Protein AF-A0A9D7DCZ1-F1 (afdb_monomer)

Foldseek 3Di:
DDPPPPVVVVVVVVVVVVPPDQDWAWADPCLVVVLVVVLVVCCVPDDPQFFPDWDDDDQNVPPGGTDRPDDTDTDTDDDPPPPDDDDDD

Sequence (89 aa):
MTDRIDTEAMQQRLLMLMLEPVEMVVYDPAWPALYKAEEEYLWNTLPHDLVLHIEHIGSTDVPGLSAKPIDVQVGGRIRCVCGAKSCHA

Structure (mmCIF, N/CA/C/O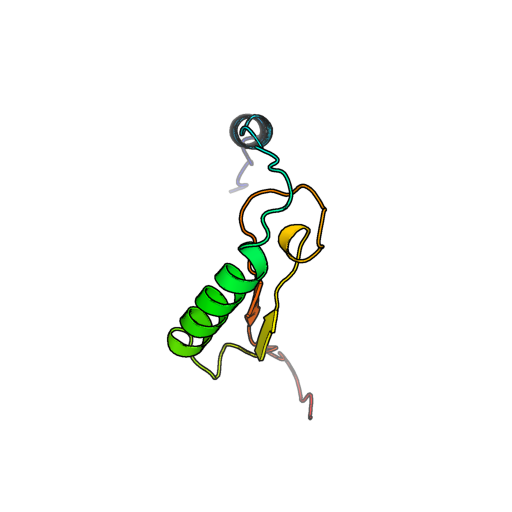 backbone):
data_AF-A0A9D7DCZ1-F1
#
_entry.id   AF-A0A9D7DCZ1-F1
#
loop_
_atom_site.group_PDB
_atom_site.id
_atom_site.type_symbol
_atom_site.label_atom_id
_atom_site.label_alt_id
_atom_site.label_comp_id
_atom_site.label_asym_id
_atom_site.label_entity_id
_atom_site.label_seq_id
_atom_site.pdbx_PDB_ins_code
_atom_site.Cartn_x
_atom_site.Cartn_y
_atom_site.Cartn_z
_atom_site.occupancy
_atom_site.B_iso_or_equiv
_atom_site.auth_seq_id
_atom_site.auth_comp_id
_atom_site.auth_asym_id
_atom_site.auth_atom_id
_atom_site.pdbx_PDB_model_num
ATOM 1 N N . MET A 1 1 ? 32.258 26.359 3.311 1.00 43.56 1 MET A N 1
ATOM 2 C CA . MET A 1 1 ? 30.881 26.883 3.301 1.00 43.56 1 MET A CA 1
ATOM 3 C C . MET A 1 1 ? 30.014 25.838 3.982 1.00 43.56 1 MET A C 1
ATOM 5 O O . MET A 1 1 ? 29.488 24.959 3.319 1.00 43.56 1 MET A O 1
ATOM 9 N N . THR A 1 2 ? 30.035 25.801 5.313 1.00 48.59 2 THR A N 1
ATOM 10 C CA . THR A 1 2 ? 29.235 24.848 6.087 1.00 48.59 2 THR A CA 1
ATOM 11 C C . THR A 1 2 ? 27.787 25.295 6.002 1.00 48.59 2 THR A C 1
ATOM 13 O O . THR A 1 2 ? 27.437 26.351 6.525 1.00 48.59 2 THR A O 1
ATOM 16 N N . ASP A 1 3 ? 26.987 24.509 5.291 1.00 57.97 3 ASP A N 1
ATOM 17 C CA . ASP A 1 3 ? 25.534 24.580 5.311 1.00 57.97 3 ASP A CA 1
ATOM 18 C C . ASP A 1 3 ? 25.095 24.300 6.753 1.00 57.97 3 ASP A C 1
ATOM 20 O O . ASP A 1 3 ? 25.089 23.161 7.226 1.00 57.97 3 ASP A O 1
ATOM 24 N N . ARG A 1 4 ? 24.901 25.372 7.527 1.00 61.47 4 ARG A N 1
ATOM 25 C CA . ARG A 1 4 ? 24.279 25.276 8.841 1.00 61.47 4 ARG A CA 1
ATOM 26 C C . ARG A 1 4 ? 22.835 24.928 8.551 1.00 61.47 4 ARG A C 1
ATOM 28 O O . ARG A 1 4 ? 22.073 25.797 8.149 1.00 61.47 4 ARG A O 1
ATOM 35 N N . ILE A 1 5 ? 22.486 23.667 8.768 1.00 64.88 5 ILE A N 1
ATOM 36 C CA . ILE A 1 5 ? 21.099 23.278 8.970 1.00 64.88 5 ILE A CA 1
ATOM 37 C C . ILE A 1 5 ? 20.518 24.256 9.996 1.00 64.88 5 ILE A C 1
ATOM 39 O O . ILE A 1 5 ? 20.955 24.286 11.148 1.00 64.88 5 ILE A O 1
ATOM 43 N N . ASP A 1 6 ? 19.600 25.105 9.544 1.00 78.25 6 ASP A N 1
ATOM 44 C CA . ASP A 1 6 ? 18.827 25.977 10.411 1.00 78.25 6 ASP A CA 1
ATOM 45 C C . ASP A 1 6 ? 17.861 25.087 11.193 1.00 78.25 6 ASP A C 1
ATOM 47 O O . ASP A 1 6 ? 16.831 24.624 10.689 1.00 78.25 6 ASP A O 1
ATOM 51 N N . THR A 1 7 ? 18.267 24.772 12.419 1.00 79.38 7 THR A N 1
ATOM 52 C CA . THR A 1 7 ? 17.533 23.891 13.317 1.00 79.38 7 THR A CA 1
ATOM 53 C C . THR A 1 7 ? 16.129 24.422 13.582 1.00 79.38 7 THR A C 1
ATOM 55 O O . THR A 1 7 ? 15.219 23.610 13.712 1.00 79.38 7 THR A O 1
ATOM 58 N N . GLU A 1 8 ? 15.918 25.743 13.587 1.00 84.25 8 GLU A N 1
ATOM 59 C CA . GLU A 1 8 ? 14.595 26.333 13.816 1.00 84.25 8 GLU A CA 1
ATOM 60 C C . GLU A 1 8 ? 13.677 26.091 12.619 1.00 84.25 8 GLU A C 1
ATOM 62 O O . GLU A 1 8 ? 12.549 25.625 12.788 1.00 84.25 8 GLU A O 1
ATOM 67 N N . ALA A 1 9 ? 14.175 26.301 11.398 1.00 84.06 9 ALA A N 1
ATOM 68 C CA . ALA A 1 9 ? 13.422 25.996 10.183 1.00 84.06 9 ALA A CA 1
ATOM 69 C C . ALA A 1 9 ? 13.099 24.493 10.072 1.00 84.06 9 ALA A C 1
ATOM 71 O O . ALA A 1 9 ? 11.988 24.112 9.693 1.00 84.06 9 ALA A O 1
ATOM 72 N N . MET A 1 10 ? 14.034 23.612 10.447 1.00 86.19 10 MET A N 1
ATOM 73 C CA . MET A 1 10 ? 13.766 22.170 10.510 1.00 86.19 10 MET A CA 1
ATOM 74 C C . MET A 1 10 ? 12.747 21.809 11.594 1.00 86.19 10 MET A C 1
ATOM 76 O O . MET A 1 10 ? 11.846 21.010 11.335 1.00 86.19 10 MET A O 1
ATOM 80 N N . GLN A 1 11 ? 12.853 22.407 12.781 1.00 88.25 11 GLN A N 1
ATOM 81 C CA . GLN A 1 11 ? 11.910 22.203 13.882 1.00 88.25 11 GLN A CA 1
ATOM 82 C C . GLN A 1 11 ? 10.502 22.668 13.505 1.00 88.25 11 GLN A C 1
ATOM 84 O O . GLN A 1 11 ? 9.542 21.965 13.807 1.00 88.25 11 GLN A O 1
ATOM 89 N N . GLN A 1 12 ? 10.369 23.789 12.793 1.00 87.88 12 GLN A N 1
ATOM 90 C CA . GLN A 1 12 ? 9.087 24.286 12.28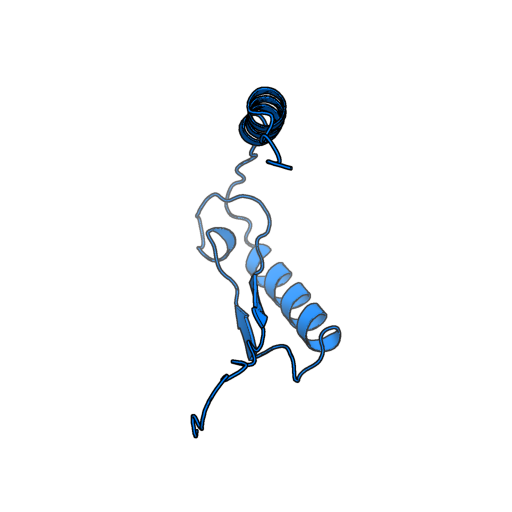5 1.00 87.88 12 GLN A CA 1
ATOM 91 C C . GLN A 1 12 ? 8.461 23.329 11.265 1.00 87.88 12 GLN A C 1
ATOM 93 O O . GLN A 1 12 ? 7.272 23.025 11.359 1.00 87.88 12 GLN A O 1
ATOM 98 N N . ARG A 1 13 ? 9.252 22.796 10.322 1.00 89.75 13 ARG A N 1
ATOM 99 C CA . ARG A 1 13 ? 8.759 21.800 9.352 1.00 89.75 13 ARG A CA 1
ATOM 100 C C . ARG A 1 13 ? 8.372 20.488 10.030 1.00 89.75 13 ARG A C 1
ATOM 102 O O . ARG A 1 13 ? 7.357 19.900 9.672 1.00 89.75 13 ARG A O 1
ATOM 109 N N . LEU A 1 14 ? 9.141 20.054 11.027 1.00 89.94 14 LEU A N 1
ATOM 110 C CA . LEU A 1 14 ? 8.817 18.868 11.813 1.00 89.94 14 LEU A CA 1
ATOM 111 C C . LEU A 1 14 ? 7.523 19.066 12.614 1.00 89.94 14 LEU A C 1
ATOM 113 O O . LEU A 1 14 ? 6.673 18.185 12.617 1.00 89.94 14 LEU A O 1
ATOM 117 N N . LEU A 1 15 ? 7.343 20.230 13.244 1.00 89.69 15 LEU A N 1
ATOM 118 C CA . LEU A 1 15 ? 6.104 20.595 13.939 1.00 89.69 15 LEU A CA 1
ATOM 119 C C . LEU A 1 15 ? 4.894 20.571 13.002 1.00 89.69 15 LEU A C 1
ATOM 121 O O . LEU A 1 15 ? 3.858 20.037 13.386 1.00 89.69 15 LEU A O 1
ATOM 125 N N . MET A 1 16 ? 5.029 21.084 11.775 1.00 85.88 16 MET A N 1
ATOM 126 C CA . MET A 1 16 ? 3.951 21.008 10.782 1.00 85.88 16 MET A CA 1
ATOM 127 C C . MET A 1 16 ? 3.594 19.564 10.403 1.00 85.88 16 MET A C 1
ATOM 129 O O . MET A 1 16 ? 2.413 19.261 10.287 1.00 85.88 16 MET A O 1
ATOM 133 N N . LEU A 1 17 ? 4.579 18.670 10.265 1.00 85.75 17 LEU A N 1
ATOM 134 C CA . LEU A 1 17 ? 4.338 17.250 9.960 1.00 85.75 17 LEU A CA 1
ATOM 135 C C . LEU A 1 17 ? 3.725 16.486 11.143 1.00 85.75 17 LEU A C 1
ATOM 137 O O . LEU A 1 17 ? 2.875 15.625 10.955 1.00 85.75 17 LEU A O 1
ATOM 141 N N . MET A 1 18 ? 4.141 16.790 12.375 1.00 86.31 18 MET A N 1
ATOM 142 C CA . MET A 1 18 ? 3.635 16.109 13.576 1.00 86.31 18 MET A CA 1
ATOM 143 C C . MET A 1 18 ? 2.196 16.497 13.937 1.00 86.31 18 MET A C 1
ATOM 145 O O . MET A 1 18 ? 1.528 15.750 14.647 1.00 86.31 18 MET A O 1
ATOM 149 N N . LEU A 1 19 ? 1.733 17.665 13.488 1.00 86.81 19 LEU A N 1
ATOM 150 C CA . LEU A 1 19 ? 0.378 18.165 13.736 1.00 86.81 19 LEU A CA 1
ATOM 151 C C . LEU A 1 19 ? -0.602 17.827 12.606 1.00 86.81 19 LEU A C 1
ATOM 153 O O . LEU A 1 19 ? -1.763 18.231 12.673 1.00 86.81 19 LEU A O 1
ATOM 157 N N . GLU A 1 20 ? -0.158 17.106 11.575 1.00 81.69 20 GLU A N 1
ATOM 158 C CA . GLU A 1 20 ? -1.035 16.673 10.496 1.00 81.69 20 GLU A CA 1
ATOM 159 C C . GLU A 1 20 ? -2.113 15.721 11.051 1.00 81.69 20 GLU A C 1
ATOM 161 O O . GLU A 1 20 ? -1.780 14.706 11.674 1.00 81.69 20 GLU A O 1
ATOM 166 N N . PRO A 1 21 ? -3.410 16.038 10.885 1.00 81.50 21 PRO A N 1
ATOM 167 C CA . PRO A 1 21 ? -4.477 15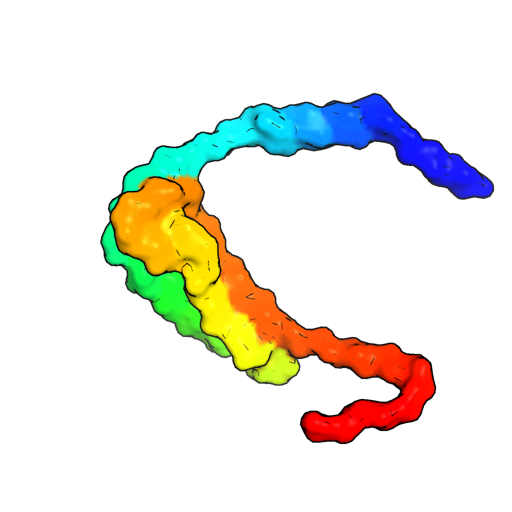.198 11.400 1.00 81.50 21 PRO A CA 1
ATOM 168 C C . PRO A 1 21 ? -4.457 13.840 10.697 1.00 81.50 21 PRO A C 1
ATOM 170 O O . PRO A 1 21 ? -4.618 13.732 9.485 1.00 81.50 21 PRO A O 1
ATOM 173 N N . VAL A 1 22 ? -4.275 12.790 11.491 1.00 81.88 22 VAL A N 1
ATOM 174 C CA . VAL A 1 22 ? -4.349 11.404 11.037 1.00 81.88 22 VAL A CA 1
ATOM 175 C C . VAL A 1 22 ? -5.746 10.876 11.320 1.00 81.88 22 VAL A C 1
ATOM 177 O O . VAL A 1 22 ? -6.083 10.574 12.464 1.00 81.88 22 VAL A O 1
ATOM 180 N N . GLU A 1 23 ? -6.559 10.756 10.274 1.00 84.56 23 GLU A N 1
ATOM 181 C CA . GLU A 1 23 ? -7.847 10.078 10.374 1.00 84.56 23 GLU A CA 1
ATOM 182 C C . GLU A 1 23 ? -7.645 8.562 10.282 1.00 84.56 23 GLU A C 1
ATOM 184 O O . GLU A 1 23 ? -7.056 8.045 9.331 1.00 84.56 23 GLU A O 1
ATOM 189 N N . MET A 1 24 ? -8.130 7.852 11.298 1.00 87.94 24 MET A N 1
ATOM 190 C CA . MET A 1 24 ? -8.217 6.397 11.300 1.00 87.94 24 MET A CA 1
ATOM 191 C C . MET A 1 24 ? -9.659 6.012 11.003 1.00 87.94 24 MET A C 1
ATOM 193 O O . MET A 1 24 ? -10.562 6.381 11.757 1.00 87.94 24 MET A O 1
ATOM 197 N N . VAL A 1 25 ? -9.869 5.239 9.945 1.00 88.69 25 VAL A N 1
ATOM 198 C CA . VAL A 1 25 ? -11.190 4.730 9.574 1.00 88.69 25 VAL A CA 1
ATOM 199 C C . VAL A 1 25 ? -11.303 3.249 9.928 1.00 88.69 25 VAL A C 1
ATOM 201 O O . VAL A 1 25 ? -10.301 2.536 10.016 1.00 88.69 25 VAL A O 1
ATOM 204 N N . VAL A 1 26 ? -12.529 2.784 10.174 1.00 93.00 26 VAL A N 1
ATOM 205 C CA . VAL A 1 26 ? -12.817 1.350 10.330 1.00 93.00 26 VAL A CA 1
ATOM 206 C C . VAL A 1 26 ? -12.504 0.635 9.017 1.00 93.00 26 VAL A C 1
ATOM 208 O O . VAL A 1 26 ? -12.597 1.246 7.955 1.00 93.00 26 VAL A O 1
ATOM 211 N N . TYR A 1 27 ? -12.142 -0.647 9.101 1.00 90.50 27 TYR A N 1
ATOM 212 C CA . TYR A 1 27 ? -11.877 -1.470 7.927 1.00 90.50 27 TYR A CA 1
ATOM 213 C C . TYR A 1 27 ? -12.970 -1.336 6.861 1.00 90.50 27 TYR A C 1
ATOM 215 O O . TYR A 1 27 ? -14.146 -1.587 7.143 1.00 90.50 27 TYR A O 1
ATOM 223 N N . ASP A 1 28 ? -12.562 -0.992 5.642 1.00 92.38 28 ASP A N 1
ATOM 224 C CA . ASP A 1 28 ? -13.451 -0.908 4.489 1.00 92.38 28 ASP A CA 1
ATOM 225 C C . ASP A 1 28 ? -13.312 -2.179 3.629 1.00 92.38 28 ASP A C 1
ATOM 227 O O . ASP A 1 28 ? -12.238 -2.441 3.078 1.00 92.38 28 ASP A O 1
ATOM 231 N N . PRO A 1 29 ? -14.383 -2.979 3.459 1.00 93.00 29 PRO A N 1
ATOM 232 C CA . PRO A 1 29 ? -14.350 -4.171 2.613 1.00 93.00 29 PRO A CA 1
ATOM 233 C C . PRO A 1 29 ? -14.102 -3.871 1.126 1.00 93.00 29 PRO A C 1
ATOM 235 O O . PRO A 1 29 ? -13.867 -4.807 0.359 1.00 93.00 29 PRO A O 1
ATOM 238 N N . ALA A 1 30 ? -14.146 -2.606 0.696 1.00 92.25 30 ALA A N 1
ATOM 239 C CA . ALA A 1 30 ? -13.772 -2.200 -0.653 1.00 92.25 30 ALA A CA 1
ATOM 240 C C . ALA A 1 30 ? -12.248 -2.154 -0.877 1.00 92.25 30 ALA A C 1
ATOM 242 O O . ALA A 1 30 ? -11.819 -2.205 -2.032 1.00 92.25 30 ALA A O 1
ATOM 243 N N . TRP A 1 31 ? -11.417 -2.096 0.174 1.00 92.88 31 TRP A N 1
ATOM 244 C CA . TRP A 1 31 ? -9.959 -1.954 0.033 1.00 92.88 31 TRP A CA 1
ATOM 245 C C . TRP A 1 31 ? -9.291 -3.018 -0.849 1.00 92.88 31 TRP A C 1
ATOM 247 O O . TRP A 1 31 ? -8.512 -2.623 -1.715 1.00 92.88 31 TRP A O 1
ATOM 257 N N . PRO A 1 32 ? -9.624 -4.322 -0.760 1.00 91.00 32 PRO A N 1
ATOM 258 C CA . PRO A 1 32 ? -9.041 -5.318 -1.661 1.00 91.00 32 PRO A CA 1
ATOM 259 C C . PRO A 1 32 ? -9.388 -5.087 -3.140 1.00 91.00 32 PRO A C 1
ATOM 261 O O . PRO A 1 32 ? -8.601 -5.416 -4.026 1.00 91.00 32 PRO A O 1
ATOM 264 N N . ALA A 1 33 ? -10.571 -4.537 -3.436 1.00 91.94 33 ALA A N 1
ATOM 265 C CA . ALA A 1 33 ? -10.973 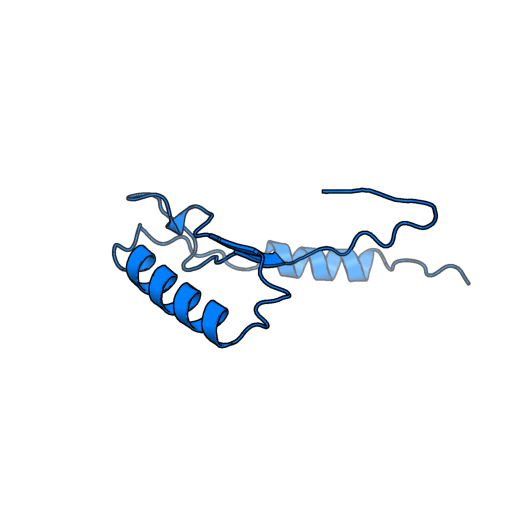-4.224 -4.807 1.00 91.94 33 ALA A CA 1
ATOM 266 C C . ALA A 1 33 ? -10.270 -2.961 -5.326 1.00 91.94 33 ALA A C 1
ATOM 268 O O . ALA A 1 33 ? -9.835 -2.936 -6.477 1.00 91.94 33 ALA A O 1
ATOM 269 N N . LEU A 1 34 ? -10.120 -1.944 -4.472 1.00 91.38 34 LEU A N 1
ATOM 270 C CA . LEU A 1 34 ? -9.379 -0.722 -4.791 1.00 91.38 34 LEU A CA 1
ATOM 271 C C . LEU A 1 34 ? -7.896 -1.013 -5.040 1.00 91.38 34 LEU A C 1
ATOM 273 O O . LEU A 1 34 ? -7.349 -0.526 -6.025 1.00 91.38 34 LEU A O 1
ATOM 277 N N . TYR A 1 35 ? -7.279 -1.867 -4.216 1.00 91.19 35 TYR A N 1
ATOM 278 C CA . TYR A 1 35 ? -5.911 -2.329 -4.443 1.00 91.19 35 TYR A CA 1
ATOM 279 C C . TYR A 1 35 ? -5.759 -2.980 -5.820 1.00 91.19 35 TYR A C 1
ATOM 281 O O . TYR A 1 35 ? -4.864 -2.608 -6.564 1.00 91.19 35 TYR A O 1
ATOM 289 N N . LYS A 1 36 ? -6.652 -3.905 -6.197 1.00 91.88 36 LYS A N 1
ATOM 290 C CA . LYS A 1 36 ? -6.573 -4.582 -7.504 1.00 91.88 36 LYS A CA 1
ATOM 291 C C . LYS A 1 36 ? -6.676 -3.617 -8.682 1.00 91.88 36 LYS A C 1
ATOM 293 O O . LYS A 1 36 ? -5.965 -3.786 -9.666 1.00 91.88 36 LYS A O 1
ATOM 298 N N . ALA A 1 37 ? -7.555 -2.620 -8.583 1.00 92.31 37 ALA A N 1
ATOM 299 C CA . ALA A 1 37 ? -7.684 -1.600 -9.618 1.00 92.31 37 ALA A CA 1
ATOM 300 C C . ALA A 1 37 ? -6.397 -0.765 -9.748 1.00 92.31 37 ALA A C 1
ATOM 302 O O . ALA A 1 37 ? -5.950 -0.495 -10.862 1.00 92.31 37 ALA A O 1
ATOM 303 N N . GLU A 1 38 ? -5.783 -0.399 -8.621 1.00 91.69 38 GLU A N 1
ATOM 304 C CA . GLU A 1 38 ? -4.526 0.353 -8.601 1.00 91.69 38 GLU A CA 1
ATOM 305 C C . GLU A 1 38 ? -3.340 -0.502 -9.074 1.00 91.69 38 GLU A C 1
ATOM 307 O O . GLU A 1 38 ? -2.523 -0.040 -9.862 1.00 91.69 38 GLU A O 1
ATOM 312 N N . GLU A 1 39 ? -3.266 -1.769 -8.663 1.00 91.00 39 GLU A N 1
ATOM 313 C CA . GLU A 1 39 ? -2.271 -2.739 -9.128 1.00 91.00 39 GLU A CA 1
ATOM 314 C C . GLU A 1 39 ? -2.320 -2.881 -10.655 1.00 91.00 39 GLU A C 1
ATOM 316 O O . GLU A 1 39 ? -1.288 -2.763 -11.318 1.00 91.00 39 GLU A O 1
ATOM 321 N N . GLU A 1 40 ? -3.511 -3.074 -11.229 1.00 93.12 40 GLU A N 1
ATOM 322 C CA . GLU A 1 40 ? -3.700 -3.151 -12.680 1.00 93.12 40 GLU A CA 1
ATOM 323 C C . GLU A 1 40 ? -3.295 -1.842 -13.373 1.00 93.12 40 GLU A C 1
ATOM 325 O O . GLU A 1 40 ? -2.600 -1.858 -14.394 1.00 93.12 40 GLU A O 1
ATOM 330 N N . TYR A 1 41 ? -3.682 -0.695 -12.813 1.00 92.00 41 TYR A N 1
ATOM 331 C CA . TYR A 1 41 ? -3.299 0.611 -13.343 1.00 92.00 41 TYR A CA 1
ATOM 332 C C . TYR A 1 41 ? -1.775 0.809 -13.346 1.00 92.00 41 TYR A C 1
ATOM 334 O O . TYR A 1 41 ? -1.200 1.209 -14.365 1.00 92.00 41 TYR A O 1
ATOM 342 N N . LEU A 1 42 ? -1.105 0.491 -12.238 1.00 89.69 42 LEU A N 1
ATOM 343 C CA . LEU A 1 42 ? 0.339 0.637 -12.076 1.00 89.69 42 LEU A CA 1
ATOM 344 C C . LEU A 1 42 ? 1.113 -0.317 -12.988 1.00 89.69 42 LEU A C 1
ATOM 346 O O . LEU A 1 42 ? 2.075 0.118 -13.623 1.00 89.69 42 LEU A O 1
ATOM 350 N N . TRP A 1 43 ? 0.671 -1.570 -13.123 1.00 90.38 43 TRP A N 1
ATOM 351 C CA . TRP A 1 43 ? 1.259 -2.520 -14.074 1.00 90.38 43 TRP A CA 1
ATOM 352 C C . TRP A 1 43 ? 1.181 -2.030 -15.518 1.00 90.38 43 TRP A C 1
ATOM 354 O O . TRP A 1 43 ? 2.138 -2.199 -16.268 1.00 90.38 43 TRP A O 1
ATOM 364 N N . ASN A 1 44 ? 0.068 -1.404 -15.900 1.00 92.62 44 ASN A N 1
ATOM 365 C CA . ASN A 1 44 ? -0.129 -0.896 -17.257 1.00 92.62 44 ASN A CA 1
ATOM 366 C C . ASN A 1 44 ? 0.578 0.446 -17.518 1.00 92.62 44 ASN A C 1
ATOM 368 O O . ASN A 1 44 ? 0.823 0.800 -18.672 1.00 92.62 44 ASN A O 1
ATOM 372 N N . THR A 1 45 ? 0.882 1.208 -16.466 1.00 93.06 45 THR A N 1
ATOM 373 C CA . THR A 1 45 ? 1.456 2.559 -16.579 1.00 93.06 45 THR A CA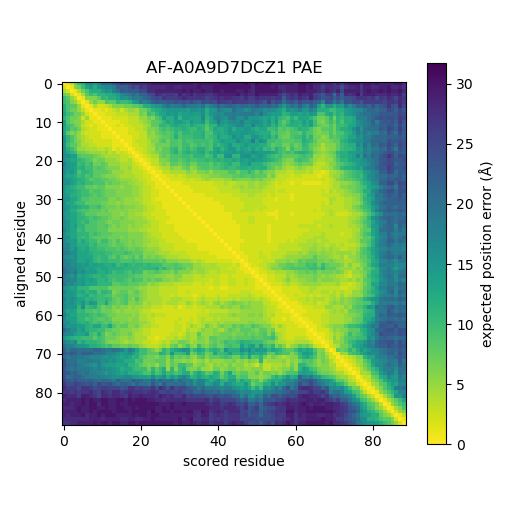 1
ATOM 374 C C . THR A 1 45 ? 2.975 2.559 -16.441 1.00 93.06 45 THR A C 1
ATOM 376 O O . THR A 1 45 ? 3.664 3.349 -17.093 1.00 93.06 45 THR A O 1
ATOM 379 N N . LEU A 1 46 ? 3.517 1.701 -15.578 1.00 89.81 46 LEU A N 1
ATOM 380 C CA . LEU A 1 46 ? 4.940 1.689 -15.271 1.00 89.81 46 LEU A CA 1
ATOM 381 C C . LEU A 1 46 ? 5.728 0.819 -16.264 1.00 89.81 46 LEU A C 1
ATOM 383 O O . LEU A 1 46 ? 5.238 -0.209 -16.730 1.00 89.81 46 LEU A O 1
ATOM 387 N N . PRO A 1 47 ? 6.988 1.177 -16.570 1.00 88.81 47 PRO A N 1
ATOM 388 C CA . PRO A 1 47 ? 7.847 0.331 -17.386 1.00 88.81 47 PRO A CA 1
ATOM 389 C C . PRO A 1 47 ? 8.041 -1.049 -16.744 1.00 88.81 47 PRO A C 1
ATOM 391 O O . PRO A 1 47 ? 8.469 -1.164 -15.593 1.00 88.81 47 PRO A O 1
ATOM 394 N N . HIS A 1 48 ? 7.776 -2.108 -17.510 1.00 84.75 48 HIS A N 1
ATOM 395 C CA . HIS A 1 48 ? 7.853 -3.494 -17.031 1.00 84.75 48 HIS A CA 1
ATOM 396 C C . HIS A 1 48 ? 9.277 -3.908 -16.623 1.00 84.75 48 HIS A C 1
ATOM 398 O O . HIS A 1 48 ? 9.473 -4.872 -15.889 1.00 84.75 48 HIS A O 1
ATOM 404 N N . ASP A 1 49 ? 10.301 -3.208 -17.110 1.00 87.31 49 ASP A N 1
ATOM 405 C CA . ASP A 1 49 ? 11.690 -3.426 -16.717 1.00 87.31 49 ASP A CA 1
ATOM 406 C C . ASP A 1 49 ? 12.064 -2.699 -15.414 1.00 87.31 49 ASP A C 1
ATOM 408 O O . ASP A 1 49 ? 13.129 -2.965 -14.849 1.00 87.31 49 ASP A O 1
ATOM 412 N N . LEU A 1 50 ? 11.204 -1.808 -14.923 1.00 87.00 50 LEU A N 1
ATOM 413 C CA . LEU A 1 50 ? 11.387 -1.110 -13.659 1.00 87.00 50 LEU A CA 1
ATOM 414 C C . LEU A 1 50 ? 10.656 -1.806 -12.511 1.00 87.00 50 LEU A C 1
ATOM 416 O O . LEU A 1 50 ? 11.199 -1.838 -11.411 1.00 87.00 50 LEU A O 1
ATOM 420 N N . VAL A 1 51 ? 9.472 -2.370 -12.750 1.00 87.94 51 VAL A N 1
ATOM 421 C CA . VAL A 1 51 ? 8.636 -2.994 -11.711 1.00 87.94 51 VAL A CA 1
ATOM 422 C C . VAL A 1 51 ? 8.963 -4.478 -11.575 1.00 87.94 51 VAL A C 1
ATOM 424 O O . VAL A 1 51 ? 8.914 -5.225 -12.549 1.00 87.94 51 VAL A O 1
ATOM 427 N N . LEU A 1 52 ? 9.311 -4.913 -10.362 1.00 87.81 52 LEU A N 1
ATOM 428 C CA . LEU A 1 52 ? 9.550 -6.332 -10.069 1.00 87.81 52 LEU A CA 1
ATOM 429 C C . LEU A 1 52 ? 8.300 -7.015 -9.511 1.00 87.81 52 LEU A C 1
ATOM 431 O O . LEU A 1 52 ? 8.016 -8.156 -9.862 1.00 87.81 52 LEU A O 1
ATOM 435 N N . HIS A 1 53 ? 7.588 -6.319 -8.631 1.00 85.12 53 HIS A N 1
ATOM 436 C CA . HIS A 1 53 ? 6.359 -6.766 -7.991 1.00 85.12 53 HIS A CA 1
ATOM 437 C C . HIS A 1 53 ? 5.580 -5.545 -7.491 1.00 85.12 53 HIS A C 1
ATOM 439 O O . HIS A 1 53 ? 6.152 -4.479 -7.232 1.00 85.12 53 HIS A O 1
ATOM 445 N N . ILE A 1 54 ? 4.273 -5.730 -7.356 1.00 88.81 54 ILE A N 1
ATOM 446 C CA . ILE A 1 54 ? 3.346 -4.816 -6.696 1.00 88.81 54 ILE A CA 1
ATOM 447 C C . ILE A 1 54 ? 2.642 -5.664 -5.643 1.00 88.81 54 ILE A C 1
ATOM 449 O O . ILE A 1 54 ? 2.243 -6.788 -5.943 1.00 88.81 54 ILE A O 1
ATOM 453 N N . GLU A 1 55 ? 2.580 -5.171 -4.412 1.00 87.50 55 GLU A N 1
ATOM 454 C CA . GLU A 1 55 ? 2.001 -5.903 -3.287 1.00 87.50 55 GLU A CA 1
ATOM 455 C C . GLU A 1 55 ? 1.095 -4.980 -2.473 1.00 87.50 55 GLU A C 1
ATOM 457 O O . GLU A 1 55 ? 1.398 -3.797 -2.270 1.00 87.50 55 GLU A O 1
ATOM 462 N N . HIS A 1 56 ? -0.013 -5.533 -1.973 1.00 87.00 56 HIS A N 1
ATOM 463 C CA . HIS A 1 56 ? -0.842 -4.847 -0.993 1.00 87.00 56 HIS A CA 1
ATOM 464 C C . HIS A 1 56 ? -0.164 -4.993 0.362 1.00 87.00 56 HIS A C 1
ATOM 466 O O . HIS A 1 56 ? -0.122 -6.079 0.930 1.00 87.00 56 HIS A O 1
ATOM 472 N N . ILE A 1 57 ? 0.410 -3.904 0.867 1.00 85.38 57 ILE A N 1
ATOM 473 C CA . ILE A 1 57 ? 1.040 -3.888 2.186 1.00 85.38 57 ILE A CA 1
ATOM 474 C C . ILE A 1 57 ? 0.361 -2.873 3.099 1.00 85.38 57 ILE A C 1
ATOM 476 O O . ILE A 1 57 ? -0.216 -1.886 2.648 1.00 85.38 57 ILE A O 1
ATOM 480 N N . GLY A 1 58 ? 0.494 -3.084 4.405 1.00 85.50 58 GLY A N 1
ATOM 481 C CA . GLY A 1 58 ? -0.034 -2.180 5.424 1.00 85.50 58 GLY A CA 1
ATOM 482 C C . GLY A 1 58 ? -1.359 -2.650 6.019 1.00 85.50 58 GLY A C 1
ATOM 483 O O . GLY A 1 58 ? -1.869 -3.726 5.719 1.00 85.50 58 GLY A O 1
ATOM 484 N N . SER A 1 59 ? -1.916 -1.847 6.927 1.00 85.81 59 SER A N 1
ATOM 485 C CA . SER A 1 59 ? -3.100 -2.227 7.710 1.00 85.81 59 SER A CA 1
ATOM 486 C C . SER A 1 59 ? -4.384 -2.339 6.884 1.00 85.81 59 SER A C 1
ATOM 488 O O . SER A 1 59 ? -5.326 -2.981 7.337 1.00 85.81 59 SER A O 1
ATOM 490 N N . THR A 1 60 ? -4.416 -1.774 5.674 1.00 85.81 60 THR A N 1
ATOM 491 C CA . THR A 1 60 ? -5.556 -1.887 4.750 1.00 85.81 60 THR A CA 1
ATOM 492 C C . THR A 1 60 ? -5.676 -3.271 4.097 1.00 85.81 60 THR A C 1
ATOM 494 O O . THR A 1 60 ? -6.754 -3.611 3.612 1.00 85.81 60 THR A O 1
ATOM 497 N N . ASP A 1 61 ? -4.620 -4.093 4.140 1.00 86.44 61 ASP A N 1
ATOM 498 C CA . ASP A 1 61 ? -4.638 -5.498 3.695 1.00 86.44 61 ASP A CA 1
ATOM 499 C C . ASP A 1 61 ? -5.121 -6.463 4.800 1.00 86.44 61 ASP A C 1
ATOM 501 O O . ASP A 1 61 ? -5.366 -7.640 4.557 1.00 86.44 61 ASP A O 1
ATOM 505 N N . VAL A 1 62 ? -5.313 -5.984 6.039 1.00 89.00 62 VAL A N 1
ATOM 506 C CA . VAL A 1 62 ? -5.740 -6.818 7.176 1.00 89.00 62 VAL A CA 1
ATOM 507 C C . VAL A 1 62 ? -7.244 -6.648 7.436 1.00 89.00 62 VAL A C 1
ATOM 509 O O . VAL A 1 62 ? -7.655 -5.612 7.969 1.00 89.00 62 VAL A O 1
ATOM 512 N N . PRO A 1 63 ? -8.093 -7.655 7.141 1.00 86.44 63 PRO A N 1
ATOM 513 C CA . PRO A 1 63 ? -9.529 -7.568 7.384 1.00 86.44 63 PRO A CA 1
ATOM 514 C C . PRO A 1 63 ? -9.881 -7.250 8.836 1.00 86.44 63 PRO A C 1
ATOM 516 O O . PRO A 1 63 ? -9.423 -7.913 9.766 1.00 86.44 63 PRO A O 1
ATOM 519 N N . GLY A 1 64 ? -10.738 -6.247 9.024 1.00 87.75 64 GLY A N 1
ATOM 520 C CA . GLY A 1 64 ? -11.218 -5.815 10.339 1.00 87.75 64 GLY A CA 1
ATOM 521 C C . GLY A 1 64 ? -10.282 -4.868 11.097 1.00 87.75 64 GLY A C 1
ATOM 522 O O . GLY A 1 64 ? -10.649 -4.426 12.186 1.00 87.75 64 GLY A O 1
ATOM 523 N N . LEU A 1 65 ? -9.115 -4.520 10.547 1.00 89.94 65 LEU A N 1
ATOM 524 C CA . LEU A 1 65 ? -8.196 -3.573 11.173 1.00 89.94 65 LEU A CA 1
ATOM 525 C C . LEU A 1 65 ? -8.501 -2.132 10.739 1.00 89.94 65 LEU A C 1
ATOM 527 O O . LEU A 1 65 ? -8.560 -1.830 9.549 1.00 89.94 65 LEU A O 1
ATOM 531 N N . SER A 1 66 ? -8.671 -1.228 11.706 1.00 89.38 66 SER A N 1
ATOM 532 C CA . SER A 1 66 ? -8.763 0.204 11.412 1.00 89.38 66 SER A CA 1
ATOM 533 C C . SER A 1 66 ? -7.439 0.724 10.859 1.00 89.38 66 SER A C 1
ATOM 535 O O . SER A 1 66 ? -6.369 0.416 11.392 1.00 89.38 66 SER A O 1
ATOM 537 N N . ALA A 1 67 ? -7.507 1.545 9.819 1.00 86.50 67 ALA A N 1
ATOM 538 C CA . ALA A 1 67 ? -6.340 2.010 9.081 1.00 86.50 67 ALA A CA 1
ATOM 539 C C . ALA A 1 67 ? -6.542 3.433 8.553 1.00 86.50 67 ALA A C 1
ATOM 541 O O . ALA A 1 67 ? -7.650 3.969 8.574 1.00 86.50 67 ALA A O 1
ATOM 542 N N . LYS A 1 68 ? -5.464 4.033 8.049 1.00 82.81 68 LYS A N 1
ATOM 543 C CA . LYS A 1 68 ? -5.569 5.171 7.136 1.00 82.81 68 LYS A CA 1
ATOM 544 C C . LYS A 1 68 ? -6.078 4.659 5.783 1.00 82.81 68 LYS A C 1
ATOM 546 O O . LYS A 1 68 ? -5.641 3.589 5.356 1.00 82.81 68 LYS A O 1
ATOM 551 N N . PRO A 1 69 ? -6.982 5.373 5.101 1.00 67.94 69 PRO A N 1
ATOM 552 C CA . PRO A 1 69 ? -7.484 4.926 3.813 1.00 67.94 69 PRO A CA 1
ATOM 553 C C . PRO A 1 69 ? -6.406 5.120 2.733 1.00 67.94 69 PRO A C 1
ATOM 555 O O . PRO A 1 69 ? -6.180 6.240 2.287 1.00 67.94 69 PRO A O 1
ATOM 558 N N . ILE A 1 70 ? -5.825 3.990 2.303 1.00 63.06 70 ILE A N 1
ATOM 559 C CA . ILE A 1 70 ? -4.914 3.771 1.158 1.00 63.06 70 ILE A CA 1
ATOM 560 C C . ILE A 1 70 ? -3.413 3.938 1.457 1.00 63.06 70 ILE A C 1
ATOM 562 O O . ILE A 1 70 ? -2.925 5.038 1.679 1.00 63.06 70 ILE A O 1
ATOM 566 N N . ASP A 1 71 ? -2.690 2.819 1.324 1.00 62.62 71 ASP A N 1
ATOM 567 C CA . ASP A 1 71 ? -1.236 2.721 1.161 1.00 62.62 71 ASP A CA 1
ATOM 568 C C . ASP A 1 71 ? -0.966 1.620 0.110 1.00 62.62 71 ASP A C 1
ATOM 570 O O . ASP A 1 71 ? -1.379 0.476 0.294 1.00 62.62 71 ASP A O 1
ATOM 574 N N . VAL A 1 72 ? -0.310 1.951 -1.009 1.00 62.56 72 VAL A N 1
ATOM 575 C CA . VAL A 1 72 ? 0.161 0.977 -2.017 1.00 62.56 7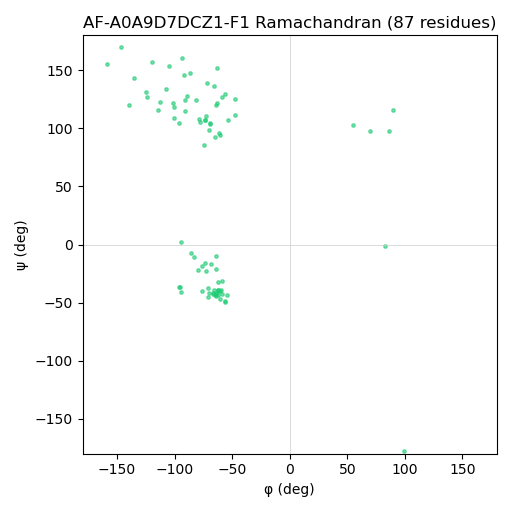2 VAL A CA 1
ATOM 576 C C . VAL A 1 72 ? 1.660 1.177 -2.195 1.00 62.56 72 VAL A C 1
ATOM 578 O O . VAL A 1 72 ? 2.111 2.297 -2.445 1.00 62.56 72 VAL A O 1
ATOM 581 N N . GLN A 1 73 ? 2.444 0.105 -2.062 1.00 70.56 73 GLN A N 1
ATOM 582 C CA . GLN A 1 73 ? 3.890 0.148 -2.275 1.00 70.56 73 GLN A CA 1
ATOM 583 C C . GLN A 1 73 ? 4.265 -0.545 -3.583 1.00 70.56 73 GLN A C 1
ATOM 585 O O . GLN A 1 73 ? 3.839 -1.660 -3.8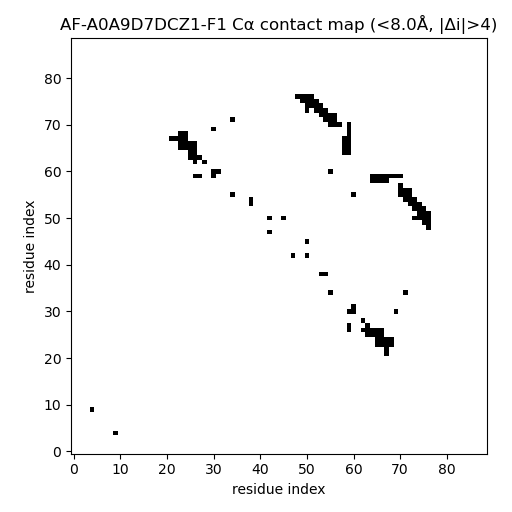69 1.00 70.56 73 GLN A O 1
ATOM 590 N N . VAL A 1 74 ? 5.120 0.119 -4.362 1.00 73.50 74 VAL A N 1
ATOM 591 C CA . VAL A 1 74 ? 5.670 -0.410 -5.613 1.00 73.50 74 VAL A CA 1
ATOM 592 C C . VAL A 1 74 ? 7.166 -0.653 -5.447 1.00 73.50 74 VAL A C 1
ATOM 594 O O . VAL A 1 74 ? 7.924 0.270 -5.138 1.00 73.50 74 VAL A O 1
ATOM 597 N N . GLY A 1 75 ? 7.594 -1.897 -5.673 1.00 77.00 75 GLY A N 1
ATOM 598 C CA . GLY A 1 75 ? 8.994 -2.312 -5.617 1.00 77.00 75 GLY A CA 1
ATOM 599 C C . GLY A 1 75 ? 9.684 -2.198 -6.979 1.00 77.00 75 GLY A C 1
ATOM 600 O O . GLY A 1 75 ? 9.353 -2.915 -7.926 1.00 77.00 75 GLY A O 1
ATOM 601 N N . GLY A 1 76 ? 10.676 -1.308 -7.081 1.00 79.00 76 GLY A N 1
ATOM 602 C CA . GLY A 1 76 ? 11.456 -1.095 -8.303 1.00 79.00 76 GLY A CA 1
ATOM 603 C C . GLY A 1 76 ? 12.756 -1.907 -8.384 1.00 79.00 76 GLY A C 1
ATOM 604 O O . GLY A 1 76 ? 13.323 -2.330 -7.374 1.00 79.00 76 GLY A O 1
ATOM 605 N N . ARG A 1 77 ? 13.300 -2.069 -9.595 1.00 68.25 77 ARG A N 1
ATOM 606 C CA . ARG A 1 77 ? 14.628 -2.652 -9.823 1.00 68.25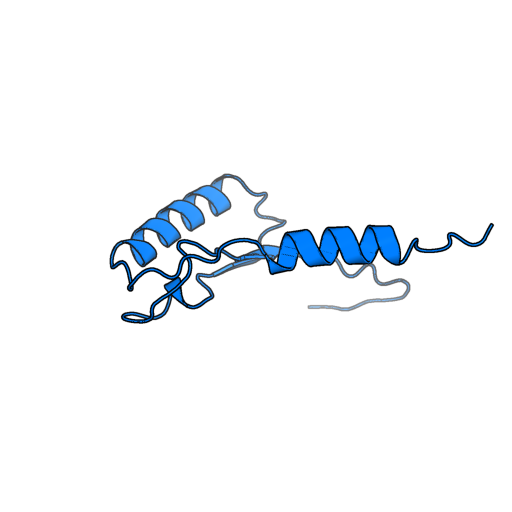 77 ARG A CA 1
ATOM 607 C C . ARG A 1 77 ? 15.726 -1.662 -9.424 1.00 68.25 77 ARG A C 1
ATOM 609 O O . ARG A 1 77 ? 16.034 -0.725 -10.159 1.00 68.25 77 ARG A O 1
ATOM 616 N N . ILE A 1 78 ? 16.401 -1.921 -8.306 1.00 50.12 78 ILE A N 1
ATOM 617 C CA . ILE A 1 78 ? 17.654 -1.235 -7.974 1.00 50.12 78 ILE A CA 1
ATOM 618 C C . ILE A 1 78 ? 18.764 -1.878 -8.802 1.00 50.12 78 ILE A C 1
ATOM 620 O O . ILE A 1 78 ? 19.209 -2.993 -8.529 1.00 50.12 78 ILE A O 1
ATOM 624 N N . ARG A 1 79 ? 19.234 -1.182 -9.841 1.00 43.75 79 ARG A N 1
ATOM 625 C CA . ARG A 1 79 ? 20.487 -1.569 -10.491 1.00 43.75 79 ARG A CA 1
ATOM 626 C C . ARG A 1 79 ? 21.605 -1.279 -9.495 1.00 43.75 79 ARG A C 1
ATOM 628 O O . ARG A 1 79 ? 21.985 -0.124 -9.325 1.00 43.75 79 ARG A O 1
ATOM 635 N N . CYS A 1 80 ? 22.138 -2.312 -8.846 1.00 33.44 80 CYS A N 1
ATOM 636 C CA . CYS A 1 80 ? 23.435 -2.199 -8.192 1.00 33.44 80 CYS A CA 1
ATOM 637 C C . CYS A 1 80 ? 24.435 -1.693 -9.237 1.00 33.44 80 CYS A C 1
ATOM 639 O O . CYS A 1 80 ? 24.817 -2.427 -10.149 1.00 33.44 80 CYS A O 1
ATOM 641 N N . VAL A 1 81 ? 24.854 -0.430 -9.136 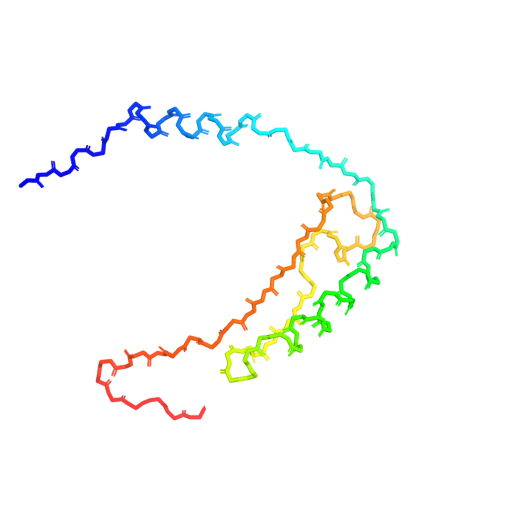1.00 41.41 81 VAL A N 1
ATOM 642 C CA . VAL A 1 81 ? 26.037 0.045 -9.850 1.00 41.41 81 VAL A CA 1
ATOM 643 C C . VAL A 1 81 ? 27.214 -0.539 -9.086 1.00 41.41 81 VAL A C 1
ATOM 645 O O . VAL A 1 81 ? 27.739 0.066 -8.155 1.00 41.41 81 VAL A O 1
ATOM 648 N N . CYS A 1 82 ? 27.579 -1.776 -9.424 1.00 35.88 82 CYS A N 1
ATOM 649 C CA . CYS A 1 82 ? 28.801 -2.384 -8.933 1.00 35.88 82 CYS A CA 1
ATOM 650 C C . CYS A 1 82 ? 29.987 -1.588 -9.497 1.00 35.88 82 CYS A C 1
ATOM 652 O O . CYS A 1 82 ? 30.493 -1.851 -10.591 1.00 35.88 82 CYS A O 1
ATOM 654 N N . GLY A 1 83 ? 30.447 -0.596 -8.739 1.00 49.81 83 GLY A N 1
ATOM 655 C CA . GLY A 1 83 ? 31.834 -0.172 -8.801 1.00 49.81 83 GLY A CA 1
ATOM 656 C C . GLY A 1 83 ? 32.693 -1.363 -8.381 1.00 49.81 83 GLY A C 1
ATOM 657 O O . GLY A 1 83 ? 32.875 -1.590 -7.194 1.00 49.81 83 GLY A O 1
ATOM 658 N N . ALA A 1 84 ? 33.177 -2.108 -9.377 1.00 45.78 84 ALA A N 1
ATOM 659 C CA . ALA A 1 84 ? 34.012 -3.310 -9.302 1.00 45.78 84 ALA A CA 1
ATOM 660 C C . ALA A 1 84 ? 33.287 -4.671 -9.135 1.00 45.78 84 ALA A C 1
ATOM 662 O O . ALA A 1 84 ? 33.031 -5.154 -8.043 1.00 45.78 84 ALA A O 1
ATOM 663 N N . LYS A 1 85 ? 33.125 -5.320 -10.301 1.00 43.06 85 LYS A N 1
ATOM 664 C CA . LYS A 1 85 ? 33.187 -6.770 -10.589 1.00 43.06 85 LYS A CA 1
ATOM 665 C C . LYS A 1 85 ? 32.062 -7.676 -10.049 1.00 43.06 85 LYS A C 1
ATOM 667 O O . LYS A 1 85 ? 32.137 -8.212 -8.956 1.00 43.06 85 LYS A O 1
ATOM 672 N N . SER A 1 86 ? 31.118 -7.939 -10.962 1.00 49.34 86 SER A N 1
ATOM 673 C CA . SER A 1 86 ? 30.354 -9.186 -11.158 1.00 49.34 86 SER A CA 1
ATOM 674 C C . SER A 1 86 ? 29.583 -9.765 -9.968 1.00 49.34 86 SER A C 1
ATOM 676 O O . SER A 1 86 ? 30.137 -10.529 -9.184 1.00 49.34 86 SER A O 1
ATOM 678 N N . CYS A 1 87 ? 28.264 -9.567 -9.971 1.00 35.69 87 CYS A N 1
ATOM 679 C CA . CYS A 1 87 ? 27.326 -10.483 -9.321 1.00 35.69 87 CYS A CA 1
ATOM 680 C C . CYS A 1 87 ? 26.465 -11.131 -10.415 1.00 35.69 87 CYS A C 1
ATOM 682 O O . CYS A 1 87 ? 25.779 -10.429 -11.157 1.00 35.69 87 CYS A O 1
ATOM 684 N N . HIS A 1 88 ? 26.594 -12.451 -10.566 1.00 38.25 88 HIS A N 1
ATOM 685 C CA . HIS A 1 88 ? 25.780 -13.283 -11.453 1.00 38.25 88 HIS A CA 1
ATOM 686 C C . HIS A 1 88 ? 24.569 -13.839 -10.698 1.00 38.25 88 HIS A C 1
ATOM 688 O O . HIS A 1 88 ? 24.722 -14.195 -9.534 1.00 38.25 88 HIS A O 1
ATOM 694 N N . ALA A 1 89 ? 23.473 -13.949 -11.464 1.00 38.69 89 ALA A N 1
ATOM 695 C CA . ALA A 1 89 ? 22.228 -14.709 -11.290 1.00 38.69 89 ALA A CA 1
ATOM 696 C C . ALA A 1 89 ? 21.503 -14.598 -9.942 1.00 38.69 89 ALA A C 1
ATOM 698 O O . ALA A 1 89 ? 21.922 -15.262 -8.971 1.00 38.69 89 ALA A O 1
#

pLDDT: mean 78.14, std 17.37, range [33.44, 93.12]

Secondary structure (DSSP, 8-state):
------HHHHHHHHHHHHTS----BPPPTTHHHHHHHHHHHHHHHS-TTTEEEEE--SGGGSTT--B-S---EEEE------SSS----

Solvent-accessible surface area (backbone atoms only — not comparable to full-atom values): 5832 Å² total; per-residue (Å²): 134,81,82,71,76,55,60,65,64,50,49,52,54,48,52,56,62,72,66,55,86,81,70,72,40,73,50,58,89,58,42,68,59,52,48,52,54,50,50,54,51,47,64,75,69,47,61,74,86,41,51,76,55,74,53,82,48,64,50,65,67,40,89,79,34,63,23,57,91,81,64,81,54,76,45,66,65,79,76,78,79,67,87,76,78,88,86,81,135

Radius of gyration: 19.73 Å; Cα contacts (8 Å, |Δi|>4): 73; chains: 1; bounding box: 48×42×31 Å

Mean predicted aligned error: 11.25 Å